Protein AF-A0A959M7C8-F1 (afdb_monomer_lite)

Sequence (156 aa):
MNKKFTLKLFLFCAVLFGTFNVQSQVLPWLFEFQATPTLISGTNNAVNSVYRISNVKSGTDAIITIVSATGGAKVNILDDNAISKPEAFSPNIKLKKNSTGYIDFKIDFVVAGTFTPMPQDSLYATGIDIDGNSNLHELDGIDLGGGVSSYWVATP

pLDDT: mean 83.13, std 18.5, range [39.09, 98.81]

Structure (mmCIF, N/CA/C/O backbone):
data_AF-A0A959M7C8-F1
#
_entry.id   AF-A0A959M7C8-F1
#
loop_
_atom_site.group_PDB
_atom_site.id
_atom_site.type_symbol
_atom_site.label_atom_id
_atom_site.label_alt_id
_atom_site.label_comp_id
_atom_site.label_asym_id
_atom_site.label_entity_id
_atom_site.label_seq_id
_atom_site.pdbx_PDB_ins_code
_atom_site.Cartn_x
_atom_site.Cartn_y
_atom_site.Cartn_z
_atom_site.occupancy
_atom_site.B_iso_or_equiv
_atom_site.auth_seq_id
_atom_site.auth_comp_id
_atom_site.auth_asym_id
_atom_site.auth_atom_id
_atom_site.pdbx_PDB_model_num
ATOM 1 N N . MET A 1 1 ? -59.543 43.174 52.039 1.00 41.31 1 MET A N 1
ATOM 2 C CA . MET A 1 1 ? -58.656 44.302 51.672 1.00 41.31 1 MET A CA 1
ATOM 3 C C . MET A 1 1 ? -57.757 43.827 50.531 1.00 41.31 1 MET A C 1
ATOM 5 O O . MET A 1 1 ? -56.720 43.225 50.771 1.00 41.31 1 MET A O 1
ATOM 9 N N . ASN A 1 2 ? -58.236 43.979 49.292 1.00 39.09 2 ASN A N 1
ATOM 10 C CA . ASN A 1 2 ? -57.636 43.404 48.083 1.00 39.09 2 ASN A CA 1
ATOM 11 C C . ASN A 1 2 ? -56.455 44.261 47.615 1.00 39.09 2 ASN A C 1
ATOM 13 O O . ASN A 1 2 ? -56.656 45.340 47.059 1.00 39.09 2 ASN A O 1
ATOM 17 N N . LYS A 1 3 ? -55.225 43.788 47.834 1.00 45.75 3 LYS A N 1
ATOM 18 C CA . LYS A 1 3 ? -54.028 44.409 47.262 1.00 45.75 3 LYS A CA 1
ATOM 19 C C . LYS A 1 3 ? -53.759 43.804 45.887 1.00 45.75 3 LYS A C 1
ATOM 21 O O . LYS A 1 3 ? -53.434 42.630 45.759 1.00 45.75 3 LYS A O 1
ATOM 26 N N . LYS A 1 4 ? -53.927 44.642 44.865 1.00 48.72 4 LYS A N 1
ATOM 27 C CA . LYS A 1 4 ? -53.499 44.405 43.487 1.00 48.72 4 LYS A CA 1
ATOM 28 C C . LYS A 1 4 ? -51.996 44.109 43.479 1.00 48.72 4 LYS A C 1
ATOM 30 O O . LYS A 1 4 ? -51.208 44.983 43.823 1.00 48.72 4 LYS A O 1
ATOM 35 N N . PHE A 1 5 ? -51.616 42.906 43.064 1.00 42.31 5 PHE A N 1
ATOM 36 C CA . PHE A 1 5 ? -50.231 42.565 42.747 1.00 42.31 5 PHE A CA 1
ATOM 37 C C . PHE A 1 5 ? -50.194 41.826 41.406 1.00 42.31 5 PHE A C 1
ATOM 39 O O . PHE A 1 5 ? -49.936 40.633 41.325 1.00 42.31 5 PHE A O 1
ATOM 46 N N . THR A 1 6 ? -50.520 42.533 40.325 1.00 47.34 6 THR A N 1
ATOM 47 C CA . THR A 1 6 ? -50.238 42.064 38.962 1.00 47.34 6 THR A CA 1
ATOM 48 C C . THR A 1 6 ? -48.807 42.442 38.604 1.00 47.34 6 THR A C 1
ATOM 50 O O . THR A 1 6 ? -48.567 43.405 37.878 1.00 47.34 6 THR A O 1
ATOM 53 N N . LEU A 1 7 ? -47.855 41.685 39.147 1.00 42.22 7 LEU A N 1
ATOM 54 C CA . LEU A 1 7 ? -46.495 41.613 38.632 1.00 42.22 7 LEU A CA 1
ATOM 55 C C . LEU A 1 7 ? -46.558 40.702 37.400 1.00 42.22 7 LEU A C 1
ATOM 57 O O . LEU A 1 7 ? -46.647 39.483 37.528 1.00 42.22 7 LEU A O 1
ATOM 61 N N . LYS A 1 8 ? -46.628 41.302 36.205 1.00 42.84 8 LYS A N 1
ATOM 62 C CA . LYS A 1 8 ? -46.556 40.577 34.931 1.00 42.84 8 LYS A CA 1
ATOM 63 C C . LYS A 1 8 ? -45.203 39.872 34.873 1.00 42.84 8 LYS A C 1
ATOM 65 O O . LYS A 1 8 ? -44.184 40.495 34.587 1.00 42.84 8 LYS A O 1
ATOM 70 N N . LEU A 1 9 ? -45.220 38.587 35.207 1.00 42.56 9 LEU A N 1
ATOM 71 C CA . LEU A 1 9 ? -44.086 37.688 35.126 1.00 42.56 9 LEU A CA 1
ATOM 72 C C . LEU A 1 9 ? -43.653 37.605 33.659 1.00 42.56 9 LEU A C 1
ATOM 74 O O . LEU A 1 9 ? -44.328 37.014 32.819 1.00 42.56 9 LEU A O 1
ATOM 78 N N . PHE A 1 10 ? -42.535 38.262 33.369 1.00 45.56 10 PHE A N 1
ATOM 79 C CA . PHE A 1 10 ? -41.698 37.999 32.212 1.00 45.56 10 PHE A CA 1
ATOM 80 C C . PHE A 1 10 ? -41.356 36.502 32.217 1.00 45.56 10 PHE A C 1
ATOM 82 O O . PHE A 1 10 ? -40.545 36.058 33.023 1.00 45.56 10 PHE A O 1
ATOM 89 N N . LEU A 1 11 ? -41.966 35.719 31.329 1.00 41.59 11 LEU A N 1
ATOM 90 C CA . LEU A 1 11 ? -41.456 34.396 30.980 1.00 41.59 11 LEU A CA 1
ATOM 91 C C . LEU A 1 11 ? -41.368 34.285 29.457 1.00 41.59 11 LEU A C 1
ATOM 93 O O . LEU A 1 11 ? -42.213 33.714 28.780 1.00 41.59 11 LEU A O 1
ATOM 97 N N . PHE A 1 12 ? -40.357 34.981 28.939 1.00 44.72 12 PHE A N 1
ATOM 98 C CA . PHE A 1 12 ? -39.382 34.460 27.983 1.00 44.72 12 PHE A CA 1
ATOM 99 C C . PHE A 1 12 ? -39.908 33.417 26.974 1.00 44.72 12 PHE A C 1
ATOM 101 O O . PHE A 1 12 ? -39.451 32.281 26.937 1.00 44.72 12 PHE A O 1
ATOM 108 N N . CYS A 1 13 ? -40.814 33.820 26.081 1.00 42.00 13 CYS A N 1
ATOM 109 C CA . CYS A 1 13 ? -40.963 33.166 24.776 1.00 42.00 13 CYS A CA 1
ATOM 110 C C . CYS A 1 13 ? -39.820 33.611 23.849 1.00 42.00 13 CYS A C 1
ATOM 112 O O . CYS A 1 13 ? -40.044 34.236 22.817 1.00 42.00 13 CYS A O 1
ATOM 114 N N . ALA A 1 14 ? -38.576 33.318 24.230 1.00 47.78 14 ALA A N 1
ATOM 115 C CA . ALA A 1 14 ? -37.491 33.270 23.265 1.00 47.78 14 ALA A CA 1
ATOM 116 C C . ALA A 1 14 ? -37.546 31.877 22.641 1.00 47.78 14 ALA A C 1
ATOM 118 O O . ALA A 1 14 ? -36.956 30.924 23.147 1.00 47.78 14 ALA A O 1
ATOM 119 N N . VAL A 1 15 ? -38.321 31.750 21.566 1.00 49.72 15 VAL A N 1
ATOM 120 C CA . VAL A 1 15 ? -38.158 30.638 20.634 1.00 49.72 15 VAL A CA 1
ATOM 121 C C . VAL A 1 15 ? -36.721 30.750 20.131 1.00 49.72 15 VAL A C 1
ATOM 123 O O . VAL A 1 15 ? -36.414 31.617 19.314 1.00 49.72 15 VAL A O 1
ATOM 126 N N . LEU A 1 16 ? -35.820 29.937 20.690 1.00 49.72 16 LEU A N 1
ATOM 127 C CA . LEU A 1 16 ? -34.505 29.704 20.114 1.00 49.72 16 LEU A CA 1
ATOM 128 C C . LEU A 1 16 ? -34.745 29.098 18.730 1.00 49.72 16 LEU A C 1
ATOM 130 O O . LEU A 1 16 ? -34.889 27.887 18.580 1.00 49.72 16 LEU A O 1
ATOM 134 N N . PHE A 1 17 ? -34.786 29.945 17.707 1.00 54.12 17 PHE A N 1
ATOM 135 C CA . PHE A 1 17 ? -34.477 29.520 16.354 1.00 54.12 17 PHE A CA 1
ATOM 136 C C . PHE A 1 17 ? -32.975 29.244 16.320 1.00 54.12 17 PHE A C 1
ATOM 138 O O . PHE A 1 17 ? -32.173 30.089 15.929 1.00 54.12 17 PHE A O 1
ATOM 145 N N . GLY A 1 18 ? -32.587 28.064 16.808 1.00 55.12 18 GLY A N 1
ATOM 146 C CA . GLY A 1 18 ? -31.291 27.502 16.479 1.00 55.12 18 GLY A CA 1
ATOM 147 C C . GLY A 1 18 ? -31.244 27.338 14.966 1.00 55.12 18 GLY A C 1
ATOM 148 O O . GLY A 1 18 ? -32.076 26.642 14.384 1.00 55.12 18 GLY A O 1
ATOM 149 N N . THR A 1 19 ? -30.310 28.019 14.316 1.00 57.69 19 THR A N 1
ATOM 150 C CA . THR A 1 19 ? -29.991 27.765 12.918 1.00 57.69 19 THR A CA 1
ATOM 151 C C . THR A 1 19 ? -29.353 26.382 12.838 1.00 57.69 19 THR A C 1
ATOM 153 O O . THR A 1 19 ? -28.163 26.202 13.086 1.00 57.69 19 THR A O 1
ATOM 156 N N . PHE A 1 20 ? -30.155 25.367 12.522 1.00 52.06 20 PHE A N 1
ATOM 157 C CA . PHE A 1 20 ? -29.613 24.082 12.107 1.00 52.06 20 PHE A CA 1
ATOM 158 C C . PHE A 1 20 ? -28.999 24.278 10.722 1.00 52.06 20 PHE A C 1
ATOM 160 O O . PHE A 1 20 ? -29.708 24.370 9.722 1.00 52.06 20 PHE A O 1
ATOM 167 N N . ASN A 1 21 ? -27.672 24.373 10.660 1.00 57.69 21 ASN A N 1
ATOM 168 C CA . ASN A 1 21 ? -26.956 24.186 9.407 1.00 57.69 21 ASN A CA 1
ATOM 169 C C . ASN A 1 21 ? -27.062 22.702 9.050 1.00 57.69 21 ASN A C 1
ATOM 171 O O . ASN A 1 21 ? -26.262 21.887 9.500 1.00 57.69 21 ASN A O 1
ATOM 175 N N . VAL A 1 22 ? -28.077 22.337 8.268 1.00 53.62 22 VAL A N 1
ATOM 176 C CA . VAL A 1 22 ? -28.076 21.048 7.578 1.00 53.62 22 VAL A CA 1
ATOM 177 C C . VAL A 1 22 ? -27.142 21.210 6.384 1.00 53.62 22 VAL A C 1
ATOM 179 O O . VAL A 1 22 ? -27.558 21.633 5.308 1.00 53.62 22 VAL A O 1
ATOM 182 N N . GLN A 1 23 ? -25.852 20.929 6.574 1.00 59.19 23 GLN A N 1
ATOM 183 C CA . GLN A 1 23 ? -25.000 20.630 5.428 1.00 59.19 23 GLN A CA 1
ATOM 184 C C . GLN A 1 23 ? -25.460 19.286 4.865 1.00 59.19 23 GLN A C 1
ATOM 186 O O . GLN A 1 23 ? -25.496 18.288 5.584 1.00 59.19 23 GLN A O 1
ATOM 191 N N . SER A 1 24 ? -25.810 19.259 3.579 1.00 41.91 24 SER A N 1
ATOM 192 C CA . SER A 1 24 ? -25.875 18.008 2.830 1.00 41.91 24 SER A CA 1
ATOM 193 C C . SER A 1 24 ? -24.483 17.389 2.883 1.00 41.91 24 SER A C 1
ATOM 195 O O . SER A 1 24 ? -23.569 17.878 2.220 1.00 41.91 24 SER A O 1
ATOM 197 N N . GLN A 1 25 ? -24.299 16.358 3.702 1.00 51.50 25 GLN A N 1
ATOM 198 C CA . GLN A 1 25 ? -23.078 15.572 3.649 1.00 51.50 25 GLN A CA 1
ATOM 199 C C . GLN A 1 25 ? -23.160 14.779 2.349 1.00 51.50 25 GLN A C 1
ATOM 201 O O . GLN A 1 25 ? -24.055 13.952 2.170 1.00 51.50 25 GLN A O 1
ATOM 206 N N . VAL A 1 26 ? -22.272 15.099 1.405 1.00 54.78 26 VAL A N 1
ATOM 207 C CA . VAL A 1 26 ? -21.899 14.157 0.344 1.00 54.78 26 VAL A CA 1
ATOM 208 C C . VAL A 1 26 ? -21.682 12.821 1.048 1.00 54.78 26 VAL A C 1
ATOM 210 O O . VAL A 1 26 ? -21.069 12.834 2.117 1.00 54.78 26 VAL A O 1
ATOM 213 N N . LEU A 1 27 ? -22.257 11.723 0.540 1.00 53.34 27 LEU A N 1
ATOM 214 C CA . LEU A 1 27 ? -22.112 10.419 1.192 1.00 53.34 27 LEU A CA 1
ATOM 215 C C . LEU A 1 27 ? -20.628 10.229 1.527 1.00 53.34 27 LEU A C 1
ATOM 217 O O . LEU A 1 27 ? -19.820 10.256 0.595 1.00 53.34 27 LEU A O 1
ATOM 221 N N . PRO A 1 28 ? -20.259 10.152 2.819 1.00 70.44 28 PRO A N 1
ATOM 222 C CA . PRO A 1 28 ? -18.860 10.076 3.183 1.00 70.44 28 PRO A CA 1
ATOM 223 C C . PRO A 1 28 ? -18.295 8.806 2.559 1.00 70.44 28 PRO A C 1
ATOM 225 O O . PRO A 1 28 ? -18.974 7.770 2.518 1.00 70.44 28 PRO A O 1
ATOM 228 N N . TRP A 1 29 ? -17.076 8.896 2.033 1.00 76.06 29 TRP A N 1
ATOM 229 C CA . TRP A 1 29 ? -16.347 7.713 1.608 1.00 76.06 29 TRP A CA 1
ATOM 230 C C . TRP A 1 29 ? -16.347 6.726 2.777 1.00 76.06 29 TRP A C 1
ATOM 232 O O . TRP A 1 29 ? -16.074 7.102 3.915 1.00 76.06 29 TRP A O 1
ATOM 242 N N . LEU A 1 30 ? -16.723 5.467 2.529 1.00 86.62 30 LEU A N 1
ATOM 243 C CA . LEU A 1 30 ? -16.818 4.479 3.612 1.00 86.62 30 LEU A CA 1
ATOM 244 C C . LEU A 1 30 ? -15.461 4.271 4.306 1.00 86.62 30 LEU A C 1
ATOM 246 O O . LEU A 1 30 ? -15.425 3.907 5.483 1.00 86.62 30 LEU A O 1
ATOM 250 N N . PHE A 1 31 ? -14.379 4.508 3.561 1.00 90.38 31 PHE A N 1
ATOM 251 C CA . PHE A 1 31 ? -13.005 4.508 4.030 1.00 90.38 31 PHE A CA 1
ATOM 252 C C . PHE A 1 31 ? -12.309 5.809 3.622 1.00 90.38 31 PHE A C 1
ATOM 254 O O . PHE A 1 31 ? -12.511 6.281 2.505 1.00 90.38 31 PHE A O 1
ATOM 261 N N . GLU A 1 32 ? -11.469 6.346 4.502 1.00 91.75 32 GLU A N 1
ATOM 262 C CA . GLU A 1 32 ? -10.686 7.564 4.286 1.00 91.75 32 GLU A CA 1
ATOM 263 C C . GLU A 1 32 ? -9.218 7.339 4.677 1.00 91.75 32 GLU A C 1
ATOM 265 O O . GLU A 1 32 ? -8.902 7.071 5.831 1.00 91.75 32 GLU A O 1
ATOM 270 N N . PHE A 1 33 ? -8.291 7.494 3.736 1.00 93.44 33 PHE A N 1
ATOM 271 C CA . PHE A 1 33 ? -6.856 7.248 3.941 1.00 93.44 33 PHE A CA 1
ATOM 272 C C . PHE A 1 33 ? -6.061 8.499 4.382 1.00 93.44 33 PHE A C 1
ATOM 274 O O . PHE A 1 33 ? -4.844 8.572 4.267 1.00 93.44 33 PHE A O 1
ATOM 281 N N . GLN A 1 34 ? -6.727 9.484 4.993 1.00 90.19 34 GLN A N 1
ATOM 282 C CA . GLN A 1 34 ? -6.139 10.804 5.282 1.00 90.19 34 GLN A CA 1
ATOM 283 C C . GLN A 1 34 ? -5.007 10.801 6.324 1.00 90.19 34 GLN A C 1
ATOM 285 O O . GLN A 1 34 ? -4.211 11.745 6.390 1.00 90.19 34 GLN A O 1
ATOM 290 N N . ALA A 1 35 ? -4.940 9.784 7.183 1.00 92.94 35 ALA A N 1
ATOM 291 C CA . ALA A 1 35 ? -3.936 9.718 8.236 1.00 92.94 35 ALA A CA 1
ATOM 292 C C . ALA A 1 35 ? -2.548 9.396 7.665 1.00 92.94 35 ALA A C 1
ATOM 294 O O . ALA A 1 35 ? -2.396 8.524 6.816 1.00 92.94 35 ALA A O 1
ATOM 295 N N . THR A 1 36 ? -1.503 10.049 8.182 1.00 93.69 36 THR A N 1
ATOM 296 C CA . THR A 1 36 ? -0.126 9.746 7.773 1.00 93.69 36 THR A CA 1
ATOM 297 C C . THR A 1 36 ? 0.237 8.289 8.098 1.00 93.69 36 THR A C 1
ATOM 299 O O . THR A 1 36 ? 0.112 7.880 9.261 1.00 93.69 36 THR A O 1
ATOM 302 N N . PRO A 1 37 ? 0.755 7.514 7.125 1.00 96.75 37 PRO A N 1
ATOM 303 C CA . PRO A 1 37 ? 1.189 6.148 7.374 1.00 96.75 37 PRO A CA 1
ATOM 304 C C . PRO A 1 37 ? 2.303 6.083 8.421 1.00 96.75 37 PRO A C 1
ATOM 306 O O . PRO A 1 37 ? 3.313 6.782 8.334 1.00 96.75 37 PRO A O 1
ATOM 309 N N . THR A 1 38 ? 2.150 5.195 9.399 1.00 97.94 38 THR A N 1
ATOM 310 C CA . THR A 1 38 ? 3.179 4.907 10.406 1.00 97.94 38 THR A CA 1
ATOM 311 C C . THR A 1 38 ? 3.841 3.571 10.097 1.00 97.94 38 THR A C 1
ATOM 313 O O . THR A 1 38 ? 3.159 2.551 10.015 1.00 97.94 38 THR A O 1
ATOM 316 N N . LEU A 1 39 ? 5.168 3.558 9.942 1.00 98.50 39 LEU A N 1
ATOM 317 C CA . LEU A 1 39 ? 5.929 2.326 9.721 1.00 98.50 39 LEU A CA 1
ATOM 318 C C . LEU A 1 39 ? 5.862 1.431 10.969 1.00 98.50 39 LEU A C 1
ATOM 320 O O . LEU A 1 39 ? 6.259 1.843 12.057 1.00 98.50 39 LEU A O 1
ATOM 324 N N . ILE A 1 40 ? 5.388 0.200 10.795 1.00 98.50 40 ILE A N 1
ATOM 325 C CA . ILE A 1 40 ? 5.322 -0.834 11.836 1.00 98.50 40 ILE A CA 1
ATOM 326 C C . ILE A 1 40 ? 6.593 -1.685 11.812 1.00 98.50 40 ILE A C 1
ATOM 328 O O . ILE A 1 40 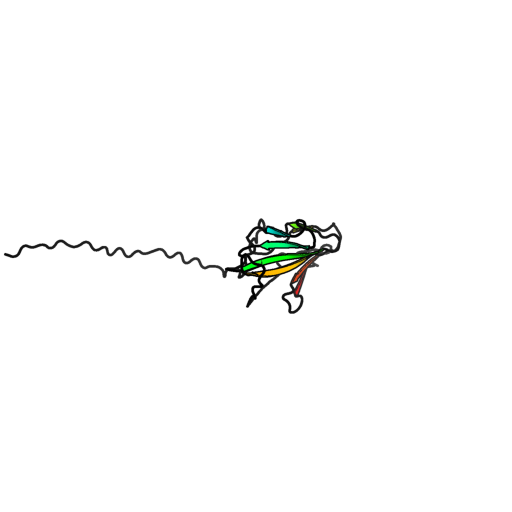? 7.176 -1.970 12.856 1.00 98.50 40 ILE A O 1
ATOM 332 N N . SER A 1 41 ? 7.015 -2.116 10.619 1.00 98.62 41 SER A N 1
ATOM 333 C CA . SER A 1 41 ? 8.163 -3.010 10.447 1.00 98.62 41 SER A CA 1
ATOM 334 C C . SER A 1 41 ? 8.769 -2.926 9.049 1.00 98.62 41 SER A C 1
ATOM 336 O O . SER A 1 41 ? 8.102 -2.541 8.090 1.00 98.62 41 SER A O 1
ATOM 338 N N . GLY A 1 42 ? 10.023 -3.365 8.927 1.00 98.19 42 GLY A N 1
ATOM 339 C CA . GLY A 1 42 ? 10.778 -3.374 7.675 1.00 98.19 42 GLY A CA 1
ATOM 340 C C . GLY A 1 42 ? 11.572 -2.088 7.449 1.00 98.19 42 GLY A C 1
ATOM 341 O O . GLY A 1 42 ? 11.760 -1.275 8.353 1.00 98.19 42 GLY A O 1
ATOM 342 N N . THR A 1 43 ? 12.081 -1.922 6.232 1.00 98.50 43 THR A N 1
ATOM 343 C CA . THR A 1 43 ? 12.789 -0.706 5.817 1.00 98.50 43 THR A CA 1
ATOM 344 C C . THR A 1 43 ? 11.828 0.202 5.072 1.00 98.50 43 THR A C 1
ATOM 346 O O . THR A 1 43 ? 11.117 -0.263 4.187 1.00 98.50 43 THR A O 1
ATOM 349 N N . ASN A 1 44 ? 11.824 1.492 5.409 1.00 97.88 44 ASN A N 1
ATOM 350 C CA . ASN A 1 44 ? 10.908 2.452 4.805 1.00 97.88 44 ASN A CA 1
ATOM 351 C C . ASN A 1 44 ? 10.913 2.365 3.264 1.00 97.88 44 ASN A C 1
ATOM 353 O O . ASN A 1 44 ? 11.971 2.443 2.638 1.00 97.88 44 ASN A O 1
ATOM 357 N N . ASN A 1 45 ? 9.723 2.213 2.686 1.00 97.69 45 ASN A N 1
ATOM 358 C CA . ASN A 1 45 ? 9.398 2.130 1.265 1.00 97.69 45 ASN A CA 1
ATOM 359 C C . ASN A 1 45 ? 10.021 0.931 0.530 1.00 97.69 45 ASN A C 1
ATOM 361 O O . ASN A 1 45 ? 10.071 0.907 -0.702 1.00 97.69 45 ASN A O 1
ATOM 365 N N . ALA A 1 46 ? 10.502 -0.073 1.266 1.00 98.19 46 ALA A N 1
ATOM 366 C CA . ALA A 1 46 ? 11.042 -1.301 0.700 1.00 98.19 46 ALA A CA 1
ATOM 367 C C . ALA A 1 46 ? 10.001 -2.427 0.695 1.00 98.19 46 ALA A C 1
ATOM 369 O O . ALA A 1 46 ? 9.066 -2.444 1.494 1.00 98.19 46 ALA A O 1
ATOM 370 N N . VAL A 1 47 ? 10.201 -3.415 -0.174 1.00 98.38 47 VAL A N 1
ATOM 371 C CA . VAL A 1 47 ? 9.427 -4.664 -0.151 1.00 98.38 47 VAL A CA 1
ATOM 372 C C . VAL A 1 47 ? 9.491 -5.296 1.248 1.00 98.38 47 VAL A C 1
ATOM 374 O O . VAL A 1 47 ? 10.538 -5.272 1.899 1.00 98.38 47 VAL A O 1
ATOM 377 N N . ASN A 1 48 ? 8.369 -5.859 1.698 1.00 98.44 48 ASN A N 1
ATOM 378 C CA . ASN A 1 48 ? 8.100 -6.374 3.045 1.00 98.44 48 ASN A CA 1
ATOM 379 C C . ASN A 1 48 ? 7.988 -5.316 4.155 1.00 98.44 48 ASN A C 1
ATOM 381 O O . ASN A 1 48 ? 7.887 -5.682 5.327 1.00 98.44 48 ASN A O 1
ATOM 385 N N . SER A 1 49 ? 8.009 -4.018 3.835 1.00 98.62 49 SER A N 1
ATOM 386 C CA . SER A 1 49 ? 7.636 -3.006 4.826 1.00 98.62 49 SER A CA 1
ATOM 387 C C . SER A 1 49 ? 6.130 -2.990 5.057 1.00 98.62 49 SER A C 1
ATOM 389 O O . SER A 1 49 ? 5.338 -3.224 4.140 1.00 98.62 49 SER A O 1
ATOM 391 N N . VAL A 1 50 ? 5.762 -2.754 6.316 1.00 98.81 50 VAL A N 1
ATOM 392 C CA . VAL A 1 50 ? 4.385 -2.803 6.805 1.00 98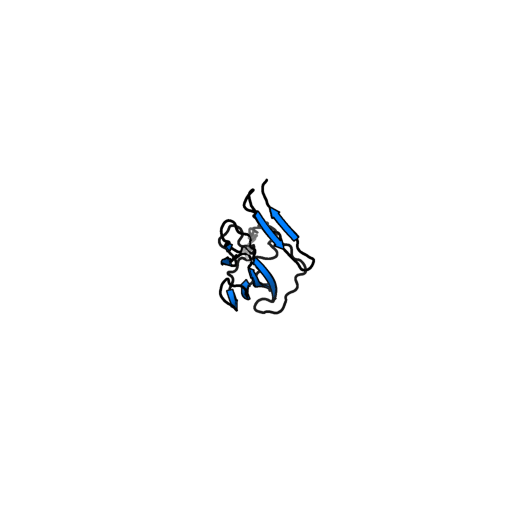.81 50 VAL A CA 1
ATOM 393 C C . VAL A 1 50 ? 4.068 -1.489 7.495 1.00 98.81 50 VAL A C 1
ATOM 395 O O . VAL A 1 50 ? 4.833 -1.034 8.349 1.00 98.81 50 VAL A O 1
ATOM 398 N N . TYR A 1 51 ? 2.929 -0.904 7.155 1.00 98.75 51 TYR A N 1
ATOM 399 C CA . TYR A 1 51 ? 2.477 0.387 7.654 1.00 98.75 51 TYR A CA 1
ATOM 400 C C . TYR A 1 51 ? 1.081 0.299 8.236 1.00 98.75 51 TYR A C 1
ATOM 402 O O . TYR A 1 51 ? 0.274 -0.514 7.797 1.00 98.75 51 TYR A O 1
ATOM 410 N N . ARG A 1 52 ? 0.790 1.181 9.189 1.00 98.62 52 ARG A N 1
ATOM 411 C CA . ARG A 1 52 ? -0.561 1.442 9.677 1.00 98.62 52 ARG A CA 1
ATOM 412 C C . ARG A 1 52 ? -1.029 2.799 9.184 1.00 98.62 52 ARG A C 1
ATOM 414 O O . ARG A 1 52 ? -0.332 3.791 9.386 1.00 98.62 52 ARG A O 1
ATOM 421 N N . ILE A 1 53 ? -2.233 2.831 8.635 1.00 97.94 53 ILE A N 1
ATOM 422 C CA . ILE A 1 53 ? -3.022 4.045 8.444 1.00 97.94 53 ILE A CA 1
ATOM 423 C C . ILE A 1 53 ? -4.189 3.943 9.422 1.00 97.94 53 ILE A C 1
ATOM 425 O O . ILE A 1 53 ? -5.021 3.038 9.328 1.00 97.94 53 ILE A O 1
ATOM 429 N N . SER A 1 54 ? -4.180 4.805 10.435 1.00 97.38 54 SER A N 1
ATOM 430 C CA . SER A 1 54 ? -5.138 4.727 11.537 1.00 97.38 54 SER A CA 1
ATOM 431 C C . SER A 1 54 ? -6.465 5.383 11.177 1.00 97.38 54 SER A C 1
ATOM 433 O O . SER A 1 54 ? -6.478 6.396 10.483 1.00 97.38 54 SER A O 1
ATOM 435 N N . ASN A 1 55 ? -7.560 4.872 11.741 1.00 95.00 55 ASN A N 1
ATOM 436 C CA . ASN A 1 55 ? -8.902 5.446 11.611 1.00 95.00 55 ASN A CA 1
ATOM 437 C C . ASN A 1 55 ? -9.379 5.606 10.159 1.00 95.00 55 ASN A C 1
ATOM 439 O O . ASN A 1 55 ? -10.062 6.580 9.848 1.00 95.00 55 ASN A O 1
ATOM 443 N N . VAL A 1 56 ? -9.078 4.636 9.287 1.00 94.81 56 VAL A N 1
ATOM 444 C CA . VAL A 1 56 ? -9.613 4.644 7.912 1.00 94.81 56 VAL A CA 1
ATOM 445 C C . VAL A 1 56 ? -11.134 4.550 7.885 1.00 94.81 56 VAL A C 1
ATOM 447 O O . VAL A 1 56 ? -11.775 4.971 6.936 1.00 94.81 56 VAL A O 1
ATOM 450 N N . LYS A 1 57 ? -11.723 3.996 8.942 1.00 93.50 57 LYS A N 1
ATOM 451 C CA . LYS A 1 57 ? -13.154 3.984 9.238 1.00 93.50 57 LYS A CA 1
ATOM 452 C C . LYS A 1 57 ? -13.296 3.905 10.755 1.00 93.50 57 LYS A C 1
ATOM 454 O O . LYS A 1 57 ? -12.374 3.468 11.442 1.00 93.50 57 LYS A O 1
ATOM 459 N N . SER A 1 58 ? -14.440 4.304 11.309 1.00 92.88 58 SER A N 1
ATOM 460 C CA . SER A 1 58 ? -14.670 4.199 12.758 1.00 92.88 58 SER A CA 1
ATOM 461 C C . SER A 1 58 ? -14.340 2.790 13.283 1.00 92.88 58 SER A C 1
ATOM 463 O O . SER A 1 58 ? -14.855 1.791 12.775 1.00 92.88 58 SER A O 1
ATOM 465 N N . GLY A 1 59 ? -13.433 2.713 14.263 1.00 95.12 59 GLY A N 1
ATOM 466 C CA . GLY A 1 59 ? -12.971 1.457 14.865 1.00 95.12 59 GLY A CA 1
ATOM 467 C C . GLY A 1 59 ? -12.090 0.572 13.973 1.00 95.12 59 GLY A C 1
ATOM 468 O O . GLY A 1 59 ? -11.792 -0.553 14.371 1.00 95.12 59 GLY A O 1
ATOM 469 N N . THR A 1 60 ? -11.667 1.049 12.798 1.00 97.25 60 THR A N 1
ATOM 470 C CA . THR A 1 60 ? -10.905 0.278 11.806 1.00 97.25 60 THR A CA 1
ATOM 471 C C . THR A 1 60 ? -9.637 1.023 11.378 1.00 97.25 60 THR A C 1
ATOM 473 O O . THR A 1 60 ? -9.702 2.184 10.973 1.00 97.25 60 THR A O 1
ATOM 476 N N . ASP A 1 61 ? -8.503 0.327 11.397 1.00 98.44 61 ASP A N 1
ATOM 477 C CA . ASP A 1 61 ? -7.251 0.760 10.768 1.00 98.44 61 ASP A CA 1
ATOM 478 C C . ASP A 1 61 ? -7.004 -0.050 9.485 1.00 98.44 61 ASP A C 1
ATOM 480 O O . ASP A 1 61 ? -7.524 -1.160 9.333 1.00 98.44 61 ASP A O 1
ATOM 484 N N . ALA A 1 62 ? -6.168 0.471 8.586 1.00 98.06 62 ALA A N 1
ATOM 485 C CA . ALA A 1 62 ? -5.620 -0.283 7.462 1.00 98.06 62 ALA A CA 1
ATOM 486 C C . ALA A 1 62 ? -4.146 -0.625 7.711 1.00 98.06 62 ALA A C 1
ATOM 488 O O . ALA A 1 62 ? -3.350 0.231 8.107 1.00 98.06 62 ALA A O 1
ATOM 489 N N . ILE A 1 63 ? -3.780 -1.878 7.454 1.00 98.69 63 ILE A N 1
ATOM 490 C CA . ILE A 1 63 ? -2.401 -2.354 7.436 1.00 98.69 63 ILE A CA 1
ATOM 491 C C . ILE A 1 63 ? -1.977 -2.533 5.983 1.00 98.69 63 ILE A C 1
ATOM 493 O O . ILE A 1 63 ? -2.526 -3.374 5.275 1.00 98.69 63 ILE A O 1
ATOM 497 N N . ILE A 1 64 ? -1.000 -1.741 5.548 1.00 98.62 64 ILE A N 1
ATOM 498 C CA . ILE A 1 64 ? -0.489 -1.753 4.176 1.00 98.62 64 ILE A CA 1
ATOM 499 C C . ILE A 1 64 ? 0.843 -2.488 4.155 1.00 98.62 64 ILE A C 1
ATOM 501 O O . ILE A 1 64 ? 1.776 -2.100 4.857 1.00 98.62 64 ILE A O 1
ATOM 505 N N . THR A 1 65 ? 0.946 -3.530 3.337 1.00 98.75 65 THR A N 1
ATOM 506 C CA . THR A 1 65 ? 2.197 -4.257 3.094 1.00 98.75 65 THR A CA 1
ATOM 507 C C . THR A 1 65 ? 2.637 -4.053 1.653 1.00 98.75 65 THR A C 1
ATOM 509 O O . THR A 1 65 ? 1.852 -4.289 0.735 1.00 98.75 65 THR A O 1
ATOM 512 N N . ILE A 1 66 ? 3.898 -3.669 1.443 1.00 98.69 66 ILE A N 1
ATOM 513 C CA . ILE A 1 66 ? 4.515 -3.694 0.109 1.00 98.69 66 ILE A CA 1
ATOM 514 C C . ILE A 1 66 ? 4.933 -5.139 -0.177 1.00 98.69 66 ILE A C 1
ATOM 516 O O . ILE A 1 66 ? 5.929 -5.611 0.371 1.00 98.69 66 ILE A O 1
ATOM 520 N N . VAL A 1 67 ? 4.171 -5.853 -1.001 1.00 98.44 67 VAL A N 1
ATOM 521 C CA . VAL A 1 67 ? 4.346 -7.299 -1.223 1.00 98.44 67 VAL A CA 1
ATOM 522 C C . VAL A 1 67 ? 5.458 -7.580 -2.226 1.00 98.44 67 VAL A C 1
ATOM 524 O O . VAL A 1 67 ? 6.336 -8.404 -1.971 1.00 98.44 67 VAL A O 1
ATOM 527 N N . SER A 1 68 ? 5.449 -6.867 -3.349 1.00 98.06 68 SER A N 1
ATOM 528 C CA . SER A 1 68 ? 6.393 -7.066 -4.451 1.00 98.06 68 SER A CA 1
ATOM 529 C C . SER A 1 68 ? 6.673 -5.756 -5.159 1.00 98.06 68 SER A C 1
ATOM 531 O O . SER A 1 68 ? 5.835 -4.863 -5.202 1.00 98.06 68 SER A O 1
ATOM 533 N N . ALA A 1 69 ? 7.852 -5.668 -5.769 1.00 97.38 69 ALA A N 1
ATOM 534 C CA . ALA A 1 69 ? 8.171 -4.639 -6.743 1.00 97.38 69 ALA A CA 1
ATOM 535 C C . ALA A 1 69 ? 8.932 -5.282 -7.905 1.00 97.38 69 ALA A C 1
ATOM 537 O O . ALA A 1 69 ? 9.907 -6.010 -7.694 1.00 97.38 69 ALA A O 1
ATOM 538 N N . THR A 1 70 ? 8.486 -5.031 -9.131 1.00 97.44 70 THR A N 1
ATOM 539 C CA . THR A 1 70 ? 9.034 -5.650 -10.344 1.00 97.44 70 THR A CA 1
ATOM 540 C C . THR A 1 70 ? 9.613 -4.597 -11.281 1.00 97.44 70 THR A C 1
ATOM 542 O O . THR A 1 70 ? 9.352 -3.403 -11.144 1.00 97.44 70 THR A O 1
ATOM 545 N N . GLY A 1 71 ? 10.479 -5.007 -12.213 1.00 95.12 71 GLY A N 1
ATOM 546 C CA . GLY A 1 71 ? 11.008 -4.093 -13.235 1.00 95.12 71 GLY A CA 1
ATOM 547 C C . GLY A 1 71 ? 11.872 -2.939 -12.707 1.00 95.12 71 GLY A C 1
ATOM 548 O O . GLY A 1 71 ? 12.157 -1.993 -13.435 1.00 95.12 71 GLY A O 1
ATOM 549 N N . GLY A 1 72 ? 12.293 -2.996 -11.440 1.00 95.19 72 GLY A N 1
ATOM 550 C CA . GLY A 1 72 ? 12.990 -1.896 -10.775 1.00 95.19 72 GLY A CA 1
ATOM 551 C C . GLY A 1 72 ? 12.071 -0.778 -10.270 1.00 95.19 72 GLY A C 1
AT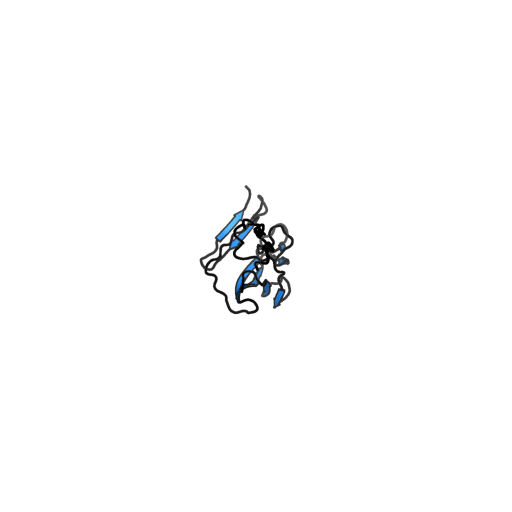OM 552 O O . GLY A 1 72 ? 12.590 0.284 -9.919 1.00 95.19 72 GLY A O 1
ATOM 553 N N . ALA A 1 73 ? 10.753 -1.006 -10.217 1.00 96.88 73 ALA A N 1
ATOM 554 C CA . ALA A 1 73 ? 9.806 -0.124 -9.543 1.00 96.88 73 ALA A CA 1
ATOM 555 C C . ALA A 1 73 ? 10.175 0.040 -8.059 1.00 96.88 73 ALA A C 1
ATOM 557 O O . ALA A 1 73 ? 10.683 -0.885 -7.420 1.00 96.88 73 ALA A O 1
ATOM 558 N N . LYS A 1 74 ? 9.941 1.229 -7.505 1.00 97.06 74 LYS A N 1
ATOM 559 C CA . LYS A 1 74 ? 10.172 1.544 -6.090 1.00 97.06 74 LYS A CA 1
ATOM 560 C C . LYS A 1 74 ? 9.084 2.465 -5.572 1.00 97.06 74 LYS A C 1
ATOM 562 O O . LYS A 1 74 ? 8.696 3.399 -6.268 1.00 97.06 74 LYS A O 1
ATOM 567 N N . VAL A 1 75 ? 8.668 2.263 -4.327 1.00 97.75 75 VAL A N 1
ATOM 568 C CA . VAL A 1 75 ? 7.832 3.242 -3.629 1.00 97.75 75 VAL A CA 1
ATOM 569 C C . VAL A 1 75 ? 8.701 4.439 -3.250 1.00 97.75 75 VAL A C 1
ATOM 571 O O . VAL A 1 75 ? 9.784 4.289 -2.686 1.00 97.75 75 VAL A O 1
ATOM 574 N N . ASN A 1 76 ? 8.251 5.639 -3.595 1.00 96.31 76 ASN A N 1
ATOM 575 C CA . ASN A 1 76 ? 8.880 6.890 -3.183 1.00 96.31 76 ASN A CA 1
ATOM 576 C C . ASN A 1 76 ? 8.136 7.512 -1.997 1.00 96.31 76 ASN A C 1
ATOM 578 O O . ASN A 1 76 ? 8.777 7.956 -1.047 1.00 96.31 76 ASN A O 1
ATOM 582 N N . ILE A 1 77 ? 6.803 7.486 -2.039 1.00 95.31 77 ILE A N 1
ATOM 583 C CA . ILE A 1 77 ? 5.896 7.855 -0.945 1.00 95.31 77 ILE A CA 1
ATOM 584 C C . ILE A 1 77 ? 4.822 6.768 -0.907 1.00 95.31 77 ILE A C 1
ATOM 586 O O . ILE A 1 77 ? 4.273 6.439 -1.955 1.00 95.31 77 ILE A O 1
ATOM 590 N N . LEU A 1 78 ? 4.576 6.167 0.261 1.00 96.31 78 LEU A N 1
ATOM 591 C CA . LEU A 1 78 ? 3.584 5.094 0.382 1.00 96.31 78 LEU A CA 1
ATOM 592 C C . LEU A 1 78 ? 2.163 5.603 0.135 1.00 96.31 78 LEU A C 1
ATOM 594 O O . LEU A 1 78 ? 1.407 4.932 -0.548 1.00 96.31 78 LEU A O 1
ATOM 598 N N . ASP A 1 79 ? 1.830 6.756 0.706 1.00 95.00 79 ASP A N 1
ATOM 599 C CA . ASP A 1 79 ? 0.531 7.402 0.560 1.00 95.00 79 ASP A CA 1
ATOM 600 C C . ASP A 1 79 ? 0.745 8.917 0.555 1.00 95.00 79 ASP A C 1
ATOM 602 O O . ASP A 1 79 ? 1.253 9.484 1.532 1.00 95.00 79 ASP A O 1
ATOM 606 N N . ASP A 1 80 ? 0.499 9.552 -0.588 1.00 90.62 80 ASP A N 1
ATOM 607 C CA . ASP A 1 80 ? 0.751 10.974 -0.800 1.00 90.62 80 ASP A CA 1
ATOM 608 C C . ASP A 1 80 ? -0.496 11.811 -0.497 1.00 90.62 80 ASP A C 1
ATOM 610 O O . ASP A 1 80 ? -1.213 12.264 -1.386 1.00 90.62 80 ASP A O 1
ATOM 614 N N . ASN A 1 81 ? -0.729 12.076 0.789 1.00 81.88 81 ASN A N 1
ATOM 615 C CA . ASN A 1 81 ? -1.908 12.821 1.252 1.00 81.88 81 ASN A CA 1
ATOM 616 C C . ASN A 1 81 ? -1.875 14.321 0.884 1.00 81.88 81 ASN A C 1
ATOM 618 O O . ASN A 1 81 ? -2.769 15.069 1.280 1.00 81.88 81 ASN A O 1
ATOM 622 N N . ALA A 1 82 ? -0.848 14.790 0.163 1.00 77.31 82 ALA A N 1
ATOM 623 C CA . ALA A 1 82 ? -0.750 16.171 -0.306 1.00 77.31 82 ALA A CA 1
ATOM 624 C C . ALA A 1 82 ? -1.442 16.407 -1.664 1.00 77.31 82 ALA A C 1
ATOM 626 O O . ALA A 1 82 ? -1.546 17.559 -2.096 1.00 77.31 82 ALA A O 1
ATOM 627 N N . ILE A 1 83 ? -1.910 15.353 -2.342 1.00 74.06 83 ILE A N 1
ATOM 628 C CA . ILE A 1 83 ? -2.620 15.467 -3.624 1.00 74.06 83 ILE A CA 1
ATOM 629 C C . ILE A 1 83 ? -4.119 15.752 -3.437 1.00 74.06 83 ILE A C 1
ATOM 631 O O . ILE A 1 83 ? -4.646 15.776 -2.329 1.00 74.06 83 ILE A O 1
ATOM 635 N N . SER A 1 84 ? -4.838 15.965 -4.544 1.00 67.88 84 SER A N 1
ATOM 636 C CA . SER A 1 84 ? -6.246 16.404 -4.542 1.00 67.88 84 SER A CA 1
ATOM 637 C C . SER A 1 84 ? -7.273 15.409 -3.964 1.00 67.88 84 SER A C 1
ATOM 639 O O . SER A 1 84 ? -8.460 15.746 -3.909 1.00 67.88 84 SER A O 1
ATOM 641 N N . LYS A 1 85 ? -6.838 14.207 -3.554 1.00 81.50 85 LYS A N 1
ATOM 642 C CA . LYS A 1 85 ? -7.669 13.089 -3.072 1.00 81.50 85 LYS A CA 1
ATOM 643 C C . LYS A 1 85 ? -7.096 12.430 -1.807 1.00 81.50 85 LYS A C 1
ATOM 645 O O . LYS A 1 85 ? -6.779 11.245 -1.839 1.00 81.50 85 LYS A O 1
ATOM 650 N N . PRO A 1 86 ? -6.960 13.166 -0.689 1.00 80.88 86 PRO A N 1
ATOM 651 C CA . PRO A 1 86 ? -6.403 12.622 0.554 1.00 80.88 86 PRO A CA 1
ATOM 652 C C . PRO A 1 86 ? -7.260 11.505 1.174 1.00 80.88 86 PRO A C 1
ATOM 654 O O . PRO A 1 86 ? -6.809 10.801 2.069 1.00 80.88 86 PRO A O 1
ATOM 657 N N . GLU A 1 87 ? -8.513 11.342 0.745 1.00 85.88 87 GLU A N 1
ATOM 658 C CA . GLU A 1 87 ? -9.362 10.214 1.125 1.00 85.88 87 GLU A CA 1
ATOM 659 C C . GLU A 1 87 ? -8.925 8.867 0.520 1.00 85.88 87 GLU A C 1
ATOM 661 O O . GLU A 1 87 ? -9.313 7.826 1.049 1.00 85.88 87 GLU A O 1
ATOM 666 N N . ALA A 1 88 ? -8.155 8.870 -0.572 1.00 90.31 88 ALA A N 1
ATOM 667 C CA . ALA A 1 88 ? -7.796 7.681 -1.334 1.00 90.31 88 ALA A CA 1
ATOM 668 C C . ALA A 1 88 ? -6.357 7.255 -1.041 1.00 90.31 88 ALA A C 1
ATOM 670 O O . ALA A 1 88 ? -5.470 8.098 -0.934 1.00 90.31 88 ALA A O 1
ATOM 671 N N . PHE A 1 89 ? -6.119 5.943 -0.996 1.00 93.75 89 PHE A N 1
ATOM 672 C CA . PHE A 1 89 ? -4.760 5.415 -0.961 1.00 93.75 89 PHE A CA 1
ATOM 673 C C . PHE A 1 89 ? -4.042 5.747 -2.276 1.00 93.75 89 PHE A C 1
ATOM 675 O O . PHE A 1 89 ? -4.442 5.269 -3.337 1.00 93.75 89 PHE A O 1
ATOM 682 N N . SER A 1 90 ? -2.998 6.568 -2.190 1.00 92.81 90 SER A N 1
ATOM 683 C CA . SER A 1 90 ? -2.376 7.241 -3.330 1.00 92.81 90 SER A CA 1
ATOM 684 C C . SER A 1 90 ? -0.849 7.075 -3.314 1.00 92.81 90 SER A C 1
ATOM 686 O O . SER A 1 90 ? -0.115 8.005 -2.957 1.00 92.81 90 SER A O 1
ATOM 688 N N . PRO A 1 91 ? -0.320 5.891 -3.673 1.00 94.50 91 PRO A N 1
ATOM 689 C CA . PRO A 1 91 ? 1.116 5.647 -3.662 1.00 94.50 91 PRO A CA 1
ATOM 690 C C . PRO A 1 91 ? 1.843 6.410 -4.771 1.00 94.50 91 PRO A C 1
ATOM 692 O O . PRO A 1 91 ? 1.476 6.362 -5.941 1.00 94.50 91 PRO A O 1
ATOM 695 N N . ASN A 1 92 ? 2.975 7.030 -4.433 1.00 93.81 92 ASN A N 1
ATOM 696 C CA . ASN A 1 92 ? 3.895 7.576 -5.426 1.00 93.81 92 ASN A CA 1
ATOM 697 C C . ASN A 1 92 ? 4.955 6.533 -5.794 1.00 93.81 92 ASN A C 1
ATOM 699 O O . ASN A 1 92 ? 5.858 6.225 -5.003 1.00 93.81 92 ASN A O 1
ATOM 703 N N . ILE A 1 93 ? 4.874 6.019 -7.020 1.00 93.31 93 ILE A N 1
ATOM 704 C CA . ILE A 1 93 ? 5.769 4.983 -7.541 1.00 93.31 93 ILE A CA 1
ATOM 705 C C . ILE A 1 93 ? 6.813 5.608 -8.473 1.00 93.31 93 ILE A C 1
ATOM 707 O O . ILE A 1 93 ? 6.519 6.448 -9.318 1.00 93.31 93 ILE A O 1
ATOM 711 N N . LYS A 1 94 ? 8.067 5.173 -8.336 1.00 94.56 94 LYS A N 1
ATOM 712 C CA . LYS A 1 94 ? 9.162 5.497 -9.254 1.00 94.56 94 LYS A CA 1
ATOM 713 C C . LYS A 1 94 ? 9.534 4.277 -10.075 1.00 94.56 94 LYS A C 1
ATOM 715 O O . LYS A 1 94 ? 9.854 3.226 -9.525 1.00 94.56 94 LYS A O 1
ATOM 720 N N . LEU A 1 95 ? 9.601 4.464 -11.385 1.00 92.50 95 LEU A N 1
ATOM 721 C CA . LEU A 1 95 ? 10.057 3.467 -12.342 1.00 92.50 95 LEU A CA 1
ATOM 722 C C . LEU A 1 95 ? 11.087 4.099 -13.283 1.00 92.50 95 LEU A C 1
ATOM 724 O O . LEU A 1 95 ? 11.076 5.305 -13.539 1.00 92.50 95 LEU A O 1
ATOM 728 N N . LYS A 1 96 ? 12.025 3.295 -13.788 1.00 91.62 96 LYS A N 1
ATOM 729 C CA . LYS A 1 96 ? 12.995 3.774 -14.775 1.00 91.62 96 LYS A CA 1
ATOM 730 C C . LYS A 1 96 ? 12.260 4.135 -16.072 1.00 91.62 96 LYS A C 1
ATOM 732 O O . LYS A 1 96 ? 11.383 3.402 -16.523 1.00 91.62 96 LYS A O 1
ATOM 737 N N . LYS A 1 97 ? 12.660 5.238 -16.709 1.00 87.06 97 LYS A N 1
ATOM 738 C CA . LYS A 1 97 ? 12.133 5.640 -18.022 1.00 87.06 97 LYS A CA 1
ATOM 739 C C . LYS A 1 97 ? 12.212 4.483 -19.031 1.00 87.06 97 LYS A C 1
ATOM 741 O O . LYS A 1 97 ? 13.247 3.818 -19.108 1.00 87.06 97 LYS A O 1
ATOM 746 N N . ASN A 1 98 ? 11.154 4.311 -19.826 1.00 84.50 98 ASN A N 1
ATOM 747 C CA . ASN A 1 98 ? 11.025 3.279 -20.863 1.00 84.50 98 ASN A CA 1
ATOM 748 C C . ASN A 1 98 ? 11.233 1.852 -20.323 1.00 84.50 98 ASN A C 1
ATOM 750 O O . ASN A 1 98 ? 11.927 1.043 -20.939 1.00 84.50 98 ASN A O 1
ATOM 754 N N . SER A 1 99 ? 10.691 1.557 -19.143 1.00 91.38 99 SER A N 1
ATOM 755 C CA . SER A 1 99 ? 10.689 0.208 -18.578 1.00 91.38 99 SER A CA 1
ATOM 756 C C . SER A 1 99 ? 9.297 -0.160 -18.082 1.00 91.38 99 SER A C 1
ATOM 758 O O . SER A 1 99 ? 8.445 0.712 -17.930 1.00 91.38 99 SER A O 1
ATOM 760 N N . THR A 1 100 ? 9.084 -1.451 -17.848 1.00 93.69 100 THR A N 1
ATOM 761 C CA . THR A 1 100 ? 7.829 -1.996 -17.332 1.00 93.69 100 THR A CA 1
ATOM 762 C C . THR A 1 100 ? 8.081 -2.564 -15.950 1.00 93.69 100 THR A C 1
ATOM 764 O O . THR A 1 100 ? 9.014 -3.345 -15.763 1.00 93.69 100 THR A O 1
ATOM 767 N N . GLY A 1 101 ? 7.242 -2.186 -14.998 1.00 94.81 101 GLY A N 1
ATOM 768 C CA . GLY A 1 101 ? 7.284 -2.658 -13.626 1.00 94.81 101 GLY A CA 1
ATOM 769 C C . GLY A 1 101 ? 6.008 -2.256 -12.907 1.00 94.81 101 GLY A C 1
ATOM 770 O O . GLY A 1 101 ? 5.319 -1.336 -13.335 1.00 94.81 101 GLY A O 1
ATOM 771 N N . TYR A 1 102 ? 5.707 -2.961 -11.830 1.00 95.31 102 TYR A N 1
ATOM 772 C CA . TYR A 1 102 ? 4.553 -2.708 -10.977 1.00 95.31 102 TYR A CA 1
ATOM 773 C C . TYR A 1 102 ? 4.929 -2.967 -9.519 1.00 95.31 102 TYR A C 1
ATOM 775 O O . TYR A 1 102 ? 5.990 -3.538 -9.226 1.00 95.31 102 TYR A O 1
ATOM 783 N N . ILE A 1 103 ? 4.067 -2.522 -8.611 1.00 97.81 103 ILE A N 1
ATOM 784 C CA . ILE A 1 103 ? 4.178 -2.780 -7.179 1.00 97.81 103 ILE A CA 1
ATOM 785 C C . ILE A 1 103 ? 2.859 -3.371 -6.712 1.00 97.81 103 ILE A C 1
ATOM 787 O O . ILE A 1 103 ? 1.806 -2.809 -6.995 1.00 97.81 103 ILE A O 1
ATOM 791 N N . ASP A 1 104 ? 2.942 -4.476 -5.978 1.00 97.62 104 ASP A N 1
ATOM 792 C CA . ASP A 1 104 ? 1.774 -5.061 -5.332 1.00 97.62 104 ASP A CA 1
ATOM 793 C C . ASP A 1 104 ? 1.696 -4.566 -3.893 1.00 97.62 104 ASP A C 1
ATOM 795 O O . ASP A 1 104 ? 2.649 -4.695 -3.111 1.00 97.62 104 ASP A O 1
ATOM 799 N N . PHE A 1 105 ? 0.529 -4.046 -3.536 1.00 98.19 105 PHE A N 1
ATOM 800 C CA . PHE A 1 105 ? 0.188 -3.684 -2.171 1.00 98.19 105 PHE A CA 1
ATOM 801 C C . PHE A 1 105 ? -0.870 -4.644 -1.644 1.00 98.19 105 PHE A C 1
ATOM 803 O O . PHE A 1 105 ? -1.826 -4.981 -2.338 1.00 98.19 105 PHE A O 1
ATOM 810 N N . LYS A 1 106 ? -0.719 -5.053 -0.386 1.00 97.75 106 LYS A N 1
ATOM 811 C CA . LYS A 1 106 ? -1.763 -5.755 0.360 1.00 97.75 106 LYS A CA 1
ATOM 812 C C . LYS A 1 106 ? -2.316 -4.827 1.427 1.00 97.75 106 LYS A C 1
ATOM 814 O O . LYS A 1 106 ? -1.541 -4.277 2.206 1.00 97.75 106 LYS A O 1
ATOM 819 N N . ILE A 1 107 ? -3.638 -4.687 1.459 1.00 97.56 107 ILE A N 1
ATOM 820 C CA . ILE A 1 107 ? -4.369 -3.868 2.427 1.00 97.56 107 ILE A CA 1
ATOM 821 C C . ILE A 1 107 ? -5.213 -4.801 3.297 1.00 97.56 107 ILE A C 1
ATOM 823 O O . ILE A 1 107 ? -6.151 -5.425 2.808 1.00 97.56 107 ILE A O 1
ATOM 827 N N . ASP A 1 108 ? -4.883 -4.896 4.583 1.00 97.38 108 ASP A N 1
ATOM 828 C CA . ASP A 1 108 ? -5.680 -5.620 5.575 1.00 97.38 108 ASP A CA 1
ATOM 829 C C . ASP A 1 108 ? -6.417 -4.626 6.482 1.00 97.38 108 ASP A C 1
ATOM 831 O O . ASP A 1 108 ? -5.795 -3.765 7.104 1.00 97.38 108 ASP A O 1
ATOM 835 N N . PHE A 1 109 ? -7.737 -4.764 6.612 1.00 97.50 109 PHE A N 1
ATOM 836 C CA . PHE A 1 109 ? -8.512 -3.992 7.585 1.00 97.50 109 PHE A CA 1
ATOM 837 C C . PHE A 1 109 ? -8.498 -4.686 8.946 1.00 97.50 109 PHE A C 1
ATOM 839 O O . PHE A 1 109 ? -8.792 -5.881 9.054 1.00 97.50 109 PHE A O 1
ATOM 846 N N . VAL A 1 110 ? -8.171 -3.938 9.997 1.00 98.56 110 VAL A N 1
ATOM 847 C CA . VAL A 1 110 ? -8.012 -4.463 11.361 1.00 98.56 110 VAL A CA 1
ATOM 848 C C . VAL A 1 110 ? -8.740 -3.597 12.378 1.00 98.56 110 VAL A C 1
ATOM 850 O O . VAL A 1 110 ? -8.984 -2.415 12.144 1.00 98.56 110 VAL A O 1
ATOM 853 N N . VAL A 1 111 ? -9.078 -4.176 13.531 1.00 98.50 111 VAL A N 1
ATOM 854 C CA . VAL A 1 111 ? -9.634 -3.416 14.657 1.00 98.50 111 VAL A CA 1
ATOM 855 C C . VAL A 1 111 ? -8.606 -2.376 15.096 1.00 98.50 111 VAL A C 1
ATOM 857 O O . VAL A 1 111 ? -7.432 -2.717 15.287 1.00 98.50 111 VAL A O 1
ATOM 860 N N . ALA A 1 112 ? -9.052 -1.130 15.272 1.00 98.06 112 ALA A N 1
ATOM 861 C CA . ALA A 1 112 ? -8.188 0.013 15.553 1.00 98.06 112 ALA A CA 1
ATOM 862 C C . ALA A 1 112 ? -7.182 -0.261 16.684 1.00 98.06 112 ALA A C 1
ATOM 864 O O . ALA A 1 112 ? -7.524 -0.779 17.750 1.00 98.06 112 ALA A O 1
ATOM 865 N N . GLY A 1 113 ? -5.916 0.074 16.437 1.00 97.62 113 GLY A N 1
ATOM 866 C CA . GLY A 1 113 ? -4.798 -0.136 17.353 1.00 97.62 113 GLY A CA 1
ATOM 867 C C . GLY A 1 113 ? -4.252 -1.568 17.403 1.00 97.62 113 GLY A C 1
ATOM 868 O O . GLY A 1 113 ? -3.198 -1.783 18.003 1.00 97.62 113 GLY A O 1
ATOM 869 N N . THR A 1 114 ? -4.889 -2.543 16.750 1.00 98.12 114 THR A N 1
ATOM 870 C CA . THR A 1 114 ? -4.531 -3.972 16.839 1.00 98.12 114 THR A CA 1
ATOM 871 C C . THR A 1 114 ? -4.111 -4.564 15.485 1.00 98.12 114 THR A C 1
ATOM 873 O O . THR A 1 114 ? -3.998 -3.853 14.490 1.00 98.12 114 THR A O 1
ATOM 876 N N . PHE A 1 115 ? -3.843 -5.872 15.452 1.00 97.75 115 PHE A N 1
ATOM 877 C CA . PHE A 1 115 ? -3.698 -6.662 14.219 1.00 97.75 115 PHE A CA 1
ATOM 878 C C . PHE A 1 115 ? -4.844 -7.666 14.041 1.00 97.75 115 PHE A C 1
ATOM 880 O O . PHE A 1 115 ? -4.764 -8.563 13.207 1.00 97.75 115 PHE A O 1
ATOM 887 N N . THR A 1 116 ? -5.899 -7.552 14.850 1.00 98.38 116 THR A N 1
ATOM 888 C CA . THR A 1 116 ? -7.063 -8.431 14.758 1.00 98.38 116 THR A CA 1
ATOM 889 C C . THR A 1 116 ? -7.838 -8.078 13.490 1.00 98.38 116 THR A C 1
ATOM 891 O O . THR A 1 116 ? -8.257 -6.924 13.377 1.00 98.38 116 THR A O 1
ATOM 894 N N . PRO A 1 117 ? -8.055 -9.020 12.553 1.00 97.69 117 PRO A N 1
ATOM 895 C CA . PRO A 1 117 ? -8.812 -8.747 11.335 1.00 97.69 117 PRO A CA 1
ATOM 896 C C . PRO A 1 117 ? -10.198 -8.172 11.640 1.00 97.69 117 PRO A C 1
ATOM 898 O O . PRO A 1 117 ? -10.897 -8.672 12.522 1.00 97.69 117 PRO A O 1
ATOM 901 N N . MET A 1 118 ? -10.591 -7.140 10.896 1.00 96.38 118 MET A N 1
ATOM 902 C CA . MET A 1 118 ? -11.911 -6.517 10.962 1.00 96.38 118 MET A CA 1
ATOM 903 C C . MET A 1 118 ? -12.632 -6.761 9.631 1.00 96.38 118 MET A C 1
ATOM 905 O O . MET A 1 118 ? -12.387 -6.023 8.669 1.00 96.38 118 MET A O 1
ATOM 909 N N . PRO A 1 119 ? -13.500 -7.789 9.548 1.00 92.25 119 PRO A N 1
ATOM 910 C CA . PRO A 1 119 ? -14.282 -8.062 8.349 1.00 92.25 119 PRO A CA 1
ATOM 911 C C . PRO A 1 119 ? -15.088 -6.836 7.919 1.00 92.25 119 PRO A C 1
ATOM 913 O O . PRO A 1 119 ? -15.653 -6.127 8.753 1.00 92.25 119 PRO A O 1
ATOM 916 N N . GLN A 1 120 ? -15.136 -6.590 6.612 1.00 90.00 120 GLN A N 1
ATOM 917 C CA . GLN A 1 120 ? -15.916 -5.503 6.033 1.00 90.00 120 GLN A CA 1
ATOM 918 C C . GLN A 1 120 ? -17.102 -6.094 5.277 1.00 90.00 120 GLN A C 1
ATOM 920 O O . GLN A 1 120 ? -16.913 -6.844 4.323 1.00 90.00 120 GLN A O 1
ATOM 925 N N . ASP A 1 121 ? -18.317 -5.731 5.690 1.00 86.19 121 ASP A N 1
ATOM 926 C CA . ASP A 1 121 ? -19.552 -6.194 5.039 1.00 86.19 121 ASP A CA 1
ATOM 927 C C . ASP A 1 121 ? -19.673 -5.692 3.593 1.00 86.19 121 ASP A C 1
ATOM 929 O O . ASP A 1 121 ? -20.345 -6.296 2.762 1.00 86.19 121 ASP A O 1
ATOM 933 N N . SER A 1 122 ? -19.033 -4.559 3.293 1.00 84.44 122 SER A N 1
ATOM 934 C CA . SER A 1 122 ? -18.931 -4.014 1.944 1.00 84.44 122 SER A CA 1
ATOM 935 C C . SER A 1 122 ? -17.632 -3.237 1.774 1.00 84.44 122 SER A C 1
ATOM 937 O O . SER A 1 122 ? -17.171 -2.546 2.687 1.00 84.44 122 SER A O 1
ATOM 939 N N . LEU A 1 123 ? -17.060 -3.354 0.581 1.00 86.00 123 LEU A N 1
ATOM 940 C CA . LEU A 1 123 ? -15.911 -2.590 0.130 1.00 86.00 123 LEU A CA 1
ATOM 941 C C . LEU A 1 123 ? -16.101 -2.308 -1.358 1.00 86.00 123 LEU A C 1
ATOM 943 O O . LEU A 1 123 ? -16.343 -3.223 -2.143 1.00 86.00 123 LEU A O 1
ATOM 947 N N . TYR A 1 124 ? -15.990 -1.038 -1.726 1.00 85.44 124 TYR A N 1
ATOM 948 C CA . TYR A 1 124 ? -15.994 -0.586 -3.110 1.00 85.44 124 TYR A CA 1
ATOM 949 C C . TYR A 1 124 ? -14.660 0.098 -3.366 1.00 85.44 124 TYR A C 1
ATOM 951 O O . TYR A 1 124 ? -14.233 0.926 -2.563 1.00 85.44 124 TYR A O 1
ATOM 959 N N . ALA A 1 125 ? -14.010 -0.260 -4.465 1.00 87.56 125 ALA A N 1
ATOM 960 C CA . ALA A 1 125 ? -12.724 0.294 -4.844 1.00 87.56 125 ALA A CA 1
ATOM 961 C C . ALA A 1 125 ? -12.675 0.484 -6.362 1.00 87.56 125 ALA A C 1
ATOM 963 O O . ALA A 1 125 ? -13.224 -0.314 -7.123 1.00 87.56 125 ALA A O 1
ATOM 964 N N . THR A 1 126 ? -12.023 1.557 -6.789 1.00 87.62 126 THR A N 1
ATOM 965 C CA . THR A 1 126 ? -11.790 1.888 -8.193 1.00 87.62 126 THR A CA 1
ATOM 966 C C . THR A 1 126 ? -10.419 2.529 -8.306 1.00 87.62 126 THR A C 1
ATOM 968 O O . THR A 1 126 ? -10.023 3.266 -7.403 1.00 87.62 126 THR A O 1
ATOM 971 N N . GLY A 1 127 ? -9.720 2.263 -9.407 1.00 87.00 127 GLY A N 1
ATOM 972 C CA . GLY A 1 127 ? -8.603 3.111 -9.807 1.00 87.00 127 GLY A CA 1
ATOM 973 C C . GLY A 1 127 ? -9.141 4.463 -10.274 1.00 87.00 127 GLY A C 1
ATOM 974 O O . GLY A 1 127 ? -10.260 4.544 -10.800 1.00 87.00 127 GLY A O 1
ATOM 975 N N . ILE A 1 128 ? -8.381 5.522 -10.030 1.00 84.94 128 ILE A N 1
ATOM 976 C CA . ILE A 1 128 ? -8.686 6.889 -10.459 1.00 84.94 128 ILE A CA 1
ATOM 977 C C . ILE A 1 128 ? -7.426 7.495 -11.057 1.00 84.94 128 ILE A C 1
ATOM 979 O O . ILE A 1 128 ? -6.332 7.111 -10.672 1.00 84.94 128 ILE A O 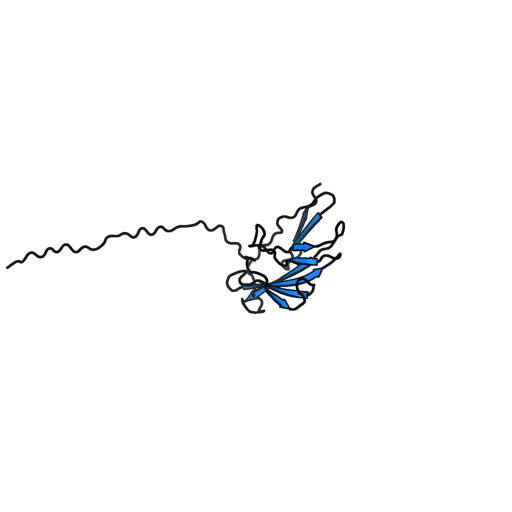1
ATOM 983 N N . ASP A 1 129 ? -7.599 8.455 -11.965 1.00 81.31 129 ASP A N 1
ATOM 984 C CA . ASP A 1 129 ? -6.477 9.147 -12.620 1.00 81.31 129 ASP A CA 1
ATOM 985 C C . ASP A 1 129 ? -5.524 8.211 -13.384 1.00 81.31 129 ASP A C 1
ATOM 987 O O . ASP A 1 129 ? -4.340 8.480 -13.498 1.00 81.31 129 ASP A O 1
ATOM 991 N N . ILE A 1 130 ? -6.066 7.112 -13.921 1.00 83.56 130 ILE A N 1
ATOM 992 C CA . ILE A 1 130 ? -5.314 6.174 -14.755 1.00 83.56 130 ILE A CA 1
ATOM 993 C C . ILE A 1 130 ? -5.116 6.821 -16.123 1.00 83.56 130 ILE A C 1
ATOM 995 O O . ILE A 1 130 ? -6.077 6.949 -16.896 1.00 83.56 130 ILE A O 1
ATOM 999 N N . ASP A 1 131 ? -3.888 7.219 -16.434 1.00 80.75 131 ASP A N 1
ATOM 1000 C CA . ASP A 1 131 ? -3.574 7.923 -17.670 1.00 80.75 131 ASP A CA 1
ATOM 1001 C C . ASP A 1 131 ? -2.447 7.271 -18.487 1.00 80.75 131 ASP A C 1
ATOM 1003 O O . ASP A 1 131 ? -1.879 6.230 -18.159 1.00 80.75 131 ASP A O 1
ATOM 1007 N N . GLY A 1 132 ? -2.219 7.796 -19.690 1.00 83.94 132 GLY A N 1
ATOM 1008 C CA . GLY A 1 132 ? -1.242 7.219 -20.601 1.00 83.94 132 GLY A CA 1
ATOM 1009 C C . GLY A 1 132 ? -1.280 7.798 -22.008 1.00 83.94 132 GLY A C 1
ATOM 1010 O O . GLY A 1 132 ? -2.147 8.591 -22.379 1.00 83.94 132 GLY A O 1
ATOM 1011 N N . ASN A 1 133 ? -0.317 7.373 -22.818 1.00 83.50 133 ASN A N 1
ATOM 1012 C CA . ASN A 1 133 ? -0.178 7.676 -24.240 1.00 83.50 133 ASN A CA 1
ATOM 1013 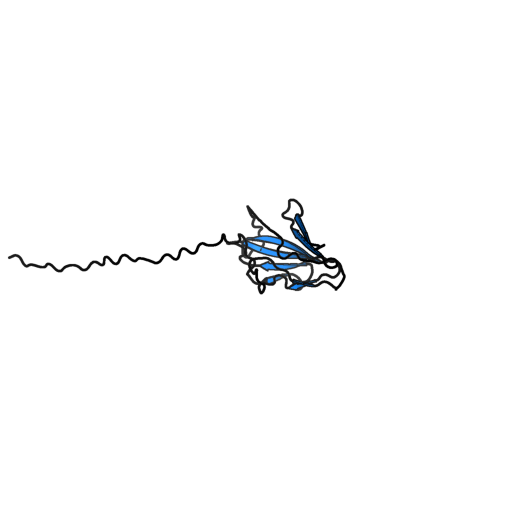C C . ASN A 1 133 ? 0.346 6.465 -25.020 1.00 83.50 133 ASN A C 1
ATOM 1015 O O . ASN A 1 133 ? 0.642 5.427 -24.439 1.00 83.50 133 ASN A O 1
ATOM 1019 N N . SER A 1 134 ? 0.536 6.620 -26.330 1.00 83.56 134 SER A N 1
ATOM 1020 C C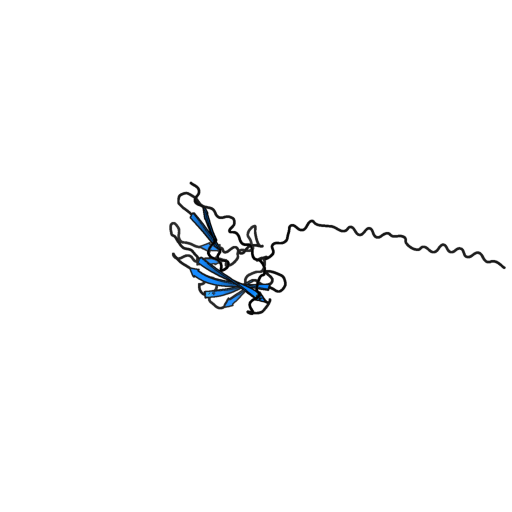A . SER A 1 134 ? 1.014 5.558 -27.230 1.00 83.56 134 SER A CA 1
ATOM 1021 C C . SER A 1 134 ? 2.337 4.878 -26.836 1.00 83.56 134 SER A C 1
ATOM 1023 O O . SER A 1 134 ? 2.666 3.831 -27.389 1.00 83.56 134 SER A O 1
ATOM 1025 N N . ASN A 1 135 ? 3.114 5.454 -25.912 1.00 82.56 135 ASN A N 1
ATOM 1026 C CA . ASN A 1 135 ? 4.382 4.900 -25.430 1.00 82.56 135 ASN A CA 1
ATOM 1027 C C . ASN A 1 135 ? 4.436 4.680 -23.908 1.00 82.56 135 ASN A C 1
ATOM 1029 O O . ASN A 1 135 ? 5.400 4.087 -23.421 1.00 82.56 135 ASN A O 1
ATOM 1033 N N . LEU A 1 136 ? 3.464 5.191 -23.149 1.00 84.19 136 LEU A N 1
ATOM 1034 C CA . LEU A 1 136 ? 3.412 5.103 -21.689 1.00 84.19 136 LEU A CA 1
ATOM 1035 C C . LEU A 1 136 ? 2.026 4.638 -21.280 1.00 84.19 136 LEU A C 1
ATOM 1037 O O . LEU A 1 136 ? 1.048 5.306 -21.588 1.00 84.19 136 LEU A O 1
ATOM 1041 N N . HIS A 1 137 ? 1.950 3.512 -20.586 1.00 87.25 137 HIS A N 1
ATOM 1042 C CA . HIS A 1 137 ? 0.685 2.957 -20.127 1.00 87.25 137 HIS A CA 1
ATOM 1043 C C . HIS A 1 137 ? 0.687 2.890 -18.605 1.00 87.25 137 HIS A C 1
ATOM 1045 O O . HIS A 1 137 ? 1.706 2.516 -18.014 1.00 87.25 137 HIS A O 1
ATOM 1051 N N . GLU A 1 138 ? -0.462 3.185 -18.011 1.00 88.88 138 GLU A N 1
ATOM 1052 C CA . GLU A 1 138 ? -0.749 2.944 -16.602 1.00 88.88 138 GLU A CA 1
ATOM 1053 C C . GLU A 1 138 ? -1.782 1.824 -16.441 1.00 88.88 138 GLU A C 1
ATOM 1055 O O . GLU A 1 138 ? -2.637 1.585 -17.306 1.00 88.88 138 GLU A O 1
ATOM 1060 N N . LEU A 1 139 ? -1.648 1.096 -15.334 1.00 89.44 139 LEU A N 1
ATOM 1061 C CA . LEU A 1 139 ? -2.456 -0.058 -14.979 1.00 89.44 139 LEU A CA 1
ATOM 1062 C C . LEU A 1 139 ? -2.741 -0.020 -13.484 1.00 89.44 139 LEU A C 1
ATOM 1064 O O . LEU A 1 139 ? -1.809 -0.131 -12.688 1.00 89.44 139 LEU A O 1
ATOM 1068 N N . ASP A 1 140 ? -4.027 -0.026 -13.146 1.00 91.88 140 ASP A N 1
ATOM 1069 C CA . ASP A 1 140 ? -4.505 -0.255 -11.785 1.00 91.88 140 ASP A CA 1
ATOM 1070 C C . ASP A 1 140 ? -5.215 -1.604 -11.682 1.00 91.88 140 ASP A C 1
ATOM 1072 O O . ASP A 1 140 ? -6.180 -1.882 -12.398 1.00 91.88 140 ASP A O 1
ATOM 1076 N N . GLY A 1 141 ? -4.721 -2.472 -10.801 1.00 92.12 141 GLY A N 1
ATOM 1077 C CA . GLY A 1 141 ? -5.292 -3.787 -10.527 1.00 92.12 141 GLY A CA 1
ATOM 1078 C C . GLY A 1 141 ? -5.818 -3.855 -9.102 1.00 92.12 141 GLY A C 1
ATOM 1079 O O . GLY A 1 141 ? -5.094 -3.551 -8.159 1.00 92.12 141 GLY A O 1
ATOM 1080 N N . ILE A 1 142 ? -7.069 -4.275 -8.935 1.00 92.75 142 ILE A N 1
ATOM 1081 C CA . ILE A 1 142 ? -7.718 -4.409 -7.631 1.00 92.75 142 ILE A CA 1
ATOM 1082 C C . ILE A 1 142 ? -8.242 -5.834 -7.487 1.00 92.75 142 ILE A C 1
ATOM 1084 O O . ILE A 1 142 ? -9.097 -6.264 -8.260 1.00 92.75 142 ILE A O 1
ATOM 1088 N N . ASP A 1 143 ? -7.763 -6.551 -6.474 1.00 92.56 143 ASP A N 1
ATOM 1089 C CA . ASP A 1 143 ? -8.285 -7.859 -6.071 1.00 92.56 143 ASP A CA 1
ATOM 1090 C C . ASP A 1 143 ? -8.931 -7.754 -4.689 1.00 92.56 143 ASP A C 1
ATOM 1092 O O . ASP A 1 143 ? -8.271 -7.407 -3.709 1.00 92.56 143 ASP A O 1
ATOM 1096 N N . LEU A 1 144 ? -10.229 -8.053 -4.612 1.00 88.69 144 LEU A N 1
ATOM 1097 C CA . LEU A 1 144 ? -10.994 -8.061 -3.359 1.00 88.69 144 LEU A CA 1
ATOM 1098 C C . LEU A 1 144 ? -11.249 -9.488 -2.833 1.00 88.69 144 LEU A C 1
ATOM 1100 O O . LEU A 1 144 ? -12.126 -9.694 -1.997 1.00 88.69 144 LEU A O 1
ATOM 1104 N N . GLY A 1 145 ? -10.514 -10.485 -3.337 1.00 82.00 145 GLY A N 1
ATOM 1105 C CA . GLY A 1 145 ? -10.616 -11.899 -2.955 1.00 82.00 145 GLY A CA 1
ATOM 1106 C C . GLY A 1 145 ? -11.523 -12.745 -3.857 1.00 82.00 145 GLY A C 1
ATOM 1107 O O . GLY A 1 145 ? -11.622 -13.955 -3.658 1.00 82.00 145 GLY A O 1
ATOM 1108 N N . GLY A 1 146 ? -12.175 -12.133 -4.851 1.00 78.12 146 GLY A N 1
ATOM 1109 C CA . GLY A 1 146 ? -12.993 -12.805 -5.872 1.00 78.12 146 GLY A CA 1
ATOM 1110 C C . GLY A 1 146 ? -12.340 -12.869 -7.258 1.00 78.12 146 GLY A C 1
ATOM 1111 O O . GLY A 1 146 ? -12.970 -13.352 -8.198 1.00 78.12 146 GLY A O 1
ATOM 1112 N N . GLY A 1 147 ? -11.106 -12.370 -7.389 1.00 78.56 147 GLY A N 1
ATOM 1113 C CA . GLY A 1 147 ? -10.411 -12.160 -8.655 1.00 78.56 147 GLY A CA 1
ATOM 1114 C C . GLY A 1 147 ? -10.055 -10.689 -8.881 1.00 78.56 147 GLY A C 1
ATOM 1115 O O . GLY A 1 147 ? -10.524 -9.795 -8.176 1.00 78.56 147 GLY A O 1
ATOM 1116 N N . VAL A 1 148 ? -9.219 -10.446 -9.892 1.00 81.69 148 VAL A N 1
ATOM 1117 C CA . VAL A 1 148 ? -8.668 -9.119 -10.191 1.00 81.69 148 VAL A CA 1
ATOM 1118 C C . VAL A 1 148 ? -9.579 -8.354 -11.151 1.00 81.69 148 VAL A C 1
ATOM 1120 O O . VAL A 1 148 ? -9.853 -8.814 -12.259 1.00 81.69 148 VAL A O 1
ATOM 1123 N N . SER A 1 149 ? -9.986 -7.150 -10.755 1.00 81.56 149 SER A N 1
ATOM 1124 C CA . SER A 1 149 ? -10.494 -6.117 -11.656 1.00 81.56 149 SER A CA 1
ATOM 1125 C C . SER A 1 149 ? -9.338 -5.213 -12.070 1.00 81.56 149 SER A C 1
ATOM 1127 O O . SER A 1 149 ? -8.722 -4.579 -11.217 1.00 81.56 149 SER A O 1
ATOM 1129 N N . SER A 1 150 ? -9.036 -5.141 -13.367 1.00 80.88 150 SER A N 1
ATOM 1130 C CA . SER A 1 150 ? -7.949 -4.307 -13.893 1.00 80.88 150 SER A CA 1
ATOM 1131 C C . SER A 1 150 ? -8.469 -3.180 -14.775 1.00 80.88 150 SER A C 1
ATOM 1133 O O . SER A 1 150 ? -9.257 -3.428 -15.690 1.00 80.88 150 SER A O 1
ATOM 1135 N N . TYR A 1 151 ? -7.950 -1.981 -14.562 1.00 79.25 151 TYR A N 1
ATOM 1136 C CA . TYR A 1 151 ? -8.181 -0.805 -15.381 1.00 79.25 151 TYR A CA 1
ATOM 1137 C C . TYR A 1 151 ? -6.893 -0.489 -16.138 1.00 79.25 151 TYR A C 1
ATOM 1139 O O . TYR A 1 151 ? -5.827 -0.371 -15.541 1.00 79.25 151 TYR A O 1
ATOM 1147 N N . TRP A 1 152 ? -6.992 -0.404 -17.461 1.00 72.94 152 TRP A N 1
ATOM 1148 C CA . TRP A 1 152 ? -5.860 -0.172 -18.352 1.00 72.94 152 TRP A CA 1
ATOM 1149 C C . TRP A 1 152 ? -6.196 0.979 -19.282 1.00 72.94 152 TRP A C 1
ATOM 1151 O O . TRP A 1 152 ? -7.205 0.914 -19.990 1.00 72.94 152 TRP A O 1
ATOM 1161 N N . VAL A 1 153 ? -5.335 1.993 -19.329 1.00 72.44 153 VAL A N 1
ATOM 1162 C CA . VAL A 1 153 ? -5.464 3.079 -20.300 1.00 72.44 153 VAL A CA 1
ATOM 1163 C C . VAL A 1 153 ? -4.208 3.150 -21.160 1.00 72.44 153 VAL A C 1
ATOM 1165 O O . VAL A 1 153 ? -3.098 3.383 -20.692 1.00 72.44 153 VAL A O 1
ATOM 1168 N N . ALA A 1 154 ? -4.417 2.968 -22.459 1.00 54.59 154 ALA A N 1
ATOM 1169 C CA . ALA A 1 154 ? -3.546 3.481 -23.501 1.00 54.59 154 ALA A CA 1
ATOM 1170 C C . ALA A 1 154 ? -4.422 4.438 -24.311 1.00 54.59 154 ALA A C 1
ATOM 1172 O O . ALA A 1 154 ? -5.441 4.011 -24.860 1.00 54.59 154 ALA A O 1
ATOM 1173 N N . THR A 1 155 ? -4.103 5.734 -24.344 1.00 42.69 155 THR A N 1
ATOM 1174 C CA . THR A 1 155 ? -4.765 6.584 -25.340 1.00 42.69 155 THR A CA 1
ATOM 1175 C C . THR A 1 155 ? -4.252 6.172 -26.729 1.00 42.69 155 THR A C 1
ATOM 1177 O O . THR A 1 155 ? -3.056 5.885 -26.855 1.00 42.69 155 THR A O 1
ATOM 1180 N N . PRO A 1 156 ? -5.145 6.033 -27.732 1.00 42.97 156 PRO A N 1
ATOM 1181 C CA . PRO A 1 156 ? -4.769 5.614 -29.082 1.00 42.97 156 PRO A CA 1
ATOM 1182 C C . PRO A 1 156 ? -3.745 6.549 -29.738 1.00 42.97 156 PRO A C 1
ATOM 1184 O O . PRO A 1 156 ? -3.770 7.768 -29.448 1.00 42.97 156 PRO A O 1
#

Secondary structure (DSSP, 8-state):
-----------------------------SS---SPPEEEESSTTSTT-EEEEEEEETTEEEEEEEEEE-TT-EEEES--TTSS-TTS---EEE--TT----EEEEEEEEETTS-SB---S-------S--EETTEEEEEEEE-SS-EEEEEE---

Foldseek 3Di:
DDDDDPPPDDDDPPPPPPPPPPDPPPPPDQFFQLAAWDWPDDDPFDAQTWTWRFCRDVQKIKIKGFHDKPFPKTFPGQADCVDPRRRDRDTDIDHDPQTDMDIDMDIFIAGGPDPHGDDDPDDDDDDDPFDEEPRGKGKDWDDPPPDIDMDIDYDD

Radius of gyration: 26.16 Å; chains: 1; bounding box: 72×57×81 Å